Protein AF-A0A2E6LK22-F1 (afdb_monomer_lite)

Sequence (133 aa):
MSILNYFFIFFTLSIPNQEDLWIPYYENDNFMISYRLERCNDIKN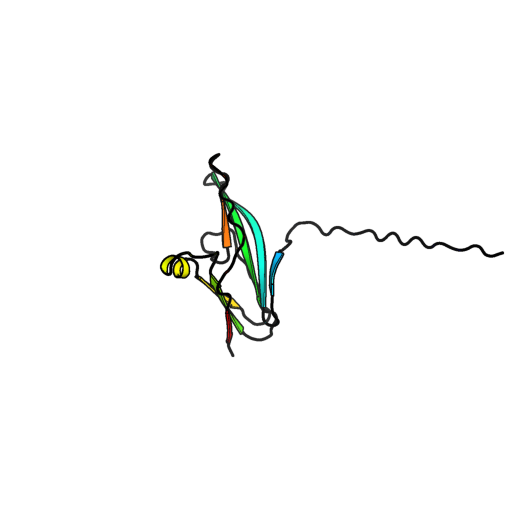GFDFSFYLIKASNKTNKNLVIDFVLGDPINPRQKEEEKVIVILGKSESKEGKCDKKSNLKLFYSDNMSQKKLTTREFKLSSINFVEIK

pLDDT: mean 81.23, std 18.11, range [37.38, 97.94]

Secondary structure (DSSP, 8-state):
-----------------SSS-PEEEEE-SSEEEEEEEEEEEETTTTEEEEEEEEEEEE-SSSEEEEEEEES--SSHHHHHHTEEEEEE-TT-EEE--SSTT--SEEEEEE-S-SS----PPP-EEEEEEEEE-

Foldseek 3Di:
DDDDDDDDDPPPPPPPDPPDDWAWDDDDQFKTKTWDWDWQDDPVVRWTFIKIKIKIWTNAQFKKKKKWFWDDDPDPVNRVVRIDIDIAHGRGMDMADSDPPGSRIGTAATPPDPPDTPGDDGDIGPIDMDTDD

Structure (mmCIF, N/CA/C/O backbone):
data_AF-A0A2E6LK22-F1
#
_entry.id   AF-A0A2E6LK22-F1
#
loop_
_atom_site.group_PDB
_atom_site.id
_atom_site.type_symbol
_atom_site.label_atom_id
_atom_site.label_alt_id
_atom_site.label_comp_id
_atom_site.label_asym_id
_atom_site.label_entity_id
_atom_site.label_seq_id
_atom_site.pdbx_PDB_ins_code
_atom_site.Cartn_x
_atom_site.Cartn_y
_atom_site.Cartn_z
_atom_site.occupancy
_atom_site.B_iso_or_equiv
_atom_site.auth_seq_id
_atom_site.auth_comp_id
_atom_site.auth_asym_id
_atom_site.auth_atom_id
_atom_site.pdbx_PDB_model_num
ATOM 1 N N . MET A 1 1 ? -37.612 52.405 -12.695 1.00 40.03 1 MET A N 1
ATOM 2 C CA . MET A 1 1 ? -36.184 52.291 -12.335 1.00 40.03 1 MET A CA 1
ATOM 3 C C . MET A 1 1 ? -35.955 50.910 -11.750 1.00 40.03 1 MET A C 1
ATOM 5 O O . MET A 1 1 ? -36.422 50.663 -10.650 1.00 40.03 1 MET A O 1
ATOM 9 N N . SER A 1 2 ? -35.269 50.024 -12.466 1.00 37.38 2 SER A N 1
ATOM 10 C CA . SER A 1 2 ? -34.721 48.794 -11.886 1.00 37.38 2 SER A CA 1
ATOM 11 C C . SER A 1 2 ? -33.346 48.588 -12.496 1.00 37.38 2 SER A C 1
ATOM 13 O O . SER A 1 2 ? -33.231 48.291 -13.680 1.00 37.38 2 SER A O 1
ATOM 15 N N . ILE A 1 3 ? -32.308 48.833 -11.700 1.00 49.06 3 ILE A N 1
ATOM 16 C CA . ILE A 1 3 ? -30.927 48.512 -12.051 1.00 49.06 3 ILE A CA 1
ATOM 17 C C . ILE A 1 3 ? -30.701 47.090 -11.542 1.00 49.06 3 ILE A C 1
ATOM 19 O O . ILE A 1 3 ? -30.722 46.848 -10.336 1.00 49.06 3 ILE A O 1
ATOM 23 N N . LEU A 1 4 ? -30.575 46.143 -12.471 1.00 45.84 4 LEU A N 1
ATOM 24 C CA . LEU A 1 4 ? -30.291 44.745 -12.171 1.00 45.84 4 LEU A CA 1
ATOM 25 C C . LEU A 1 4 ? -28.788 44.613 -11.887 1.00 45.84 4 LEU A C 1
ATOM 27 O O . LEU A 1 4 ? -27.956 44.854 -12.759 1.00 45.84 4 LEU A O 1
ATOM 31 N N . ASN A 1 5 ? -28.454 44.290 -10.643 1.00 49.66 5 ASN A N 1
ATOM 32 C CA . ASN A 1 5 ? -27.090 44.183 -10.143 1.00 49.66 5 ASN A CA 1
ATOM 33 C C . ASN A 1 5 ? -26.573 42.758 -10.423 1.00 49.66 5 ASN A C 1
ATOM 35 O O . ASN A 1 5 ? -27.016 41.808 -9.779 1.00 49.66 5 ASN A O 1
ATOM 39 N N . TYR A 1 6 ? -25.692 42.586 -11.413 1.00 54.59 6 TYR A N 1
ATOM 40 C CA . TYR A 1 6 ? -25.043 41.299 -11.692 1.00 54.59 6 TYR A CA 1
ATOM 41 C C . TYR A 1 6 ? -23.786 41.157 -10.829 1.00 54.59 6 TYR A C 1
ATOM 43 O O . TYR A 1 6 ? -22.746 41.749 -11.107 1.00 54.59 6 TYR A O 1
ATOM 51 N N . PHE A 1 7 ? -23.891 40.353 -9.774 1.00 52.94 7 PHE A N 1
ATOM 52 C CA . PHE A 1 7 ? -22.775 39.974 -8.914 1.00 52.94 7 PHE A CA 1
ATOM 53 C C . PHE A 1 7 ? -21.971 38.855 -9.603 1.00 52.94 7 PHE A C 1
ATOM 55 O O . PHE A 1 7 ? -22.350 37.686 -9.569 1.00 52.94 7 PHE A O 1
ATOM 62 N N . PHE A 1 8 ? -20.884 39.219 -10.287 1.00 51.47 8 PHE A N 1
ATOM 63 C CA . PHE A 1 8 ? -19.923 38.267 -10.852 1.00 51.47 8 PHE A CA 1
ATOM 64 C C . PHE A 1 8 ? -19.013 37.752 -9.728 1.00 51.47 8 PHE A C 1
ATOM 66 O O . PHE A 1 8 ? -18.066 38.425 -9.322 1.00 51.47 8 PHE A O 1
ATOM 73 N N . ILE A 1 9 ? -19.300 36.559 -9.204 1.00 54.97 9 ILE A N 1
ATOM 74 C CA . ILE A 1 9 ? -18.396 35.867 -8.277 1.00 54.97 9 ILE A CA 1
ATOM 75 C C . ILE A 1 9 ? -17.311 35.191 -9.113 1.00 54.97 9 ILE A C 1
ATOM 77 O O . ILE A 1 9 ? -17.519 34.119 -9.679 1.00 54.97 9 ILE A O 1
ATOM 81 N N . PHE A 1 10 ? -16.143 35.824 -9.189 1.00 51.53 10 PHE A N 1
ATOM 82 C CA . PHE A 1 10 ? -14.919 35.164 -9.626 1.00 51.53 10 PHE A CA 1
ATOM 83 C C . PHE A 1 10 ? -14.501 34.152 -8.553 1.00 51.53 10 PHE A C 1
ATOM 85 O O . PHE A 1 10 ? -13.913 34.513 -7.537 1.00 51.53 10 PHE A O 1
ATOM 92 N N . PHE A 1 11 ? -14.805 32.873 -8.774 1.00 48.66 11 PHE A N 1
ATOM 93 C CA . PHE A 1 11 ? -14.139 31.784 -8.064 1.00 48.66 11 PHE A CA 1
ATOM 94 C C . PHE A 1 11 ? -12.698 31.703 -8.579 1.00 48.66 11 PHE A C 1
ATOM 96 O O . PHE A 1 11 ? -12.428 31.137 -9.638 1.00 48.66 11 PHE A O 1
ATOM 103 N N . THR A 1 12 ? -11.758 32.298 -7.848 1.00 49.25 12 THR A N 1
ATOM 104 C CA . THR A 1 12 ? -10.334 32.015 -8.030 1.00 49.25 12 THR A CA 1
ATOM 105 C C . THR A 1 12 ? -10.092 30.569 -7.604 1.00 49.25 12 THR A C 1
ATOM 107 O O . THR A 1 12 ? -10.025 30.265 -6.414 1.00 49.25 12 THR A O 1
ATOM 110 N N . LEU A 1 13 ? -10.017 29.666 -8.582 1.00 48.09 13 LEU A N 1
ATOM 111 C CA . LEU A 1 13 ? -9.509 28.308 -8.405 1.00 48.09 13 LEU A CA 1
ATOM 112 C C . LEU A 1 13 ? -8.046 28.406 -7.959 1.00 48.09 13 LEU A C 1
ATOM 114 O O . LEU A 1 13 ? -7.139 28.552 -8.777 1.00 48.09 13 LEU A O 1
ATOM 118 N N . SER A 1 14 ? -7.820 28.354 -6.650 1.00 46.84 14 SER A N 1
ATOM 119 C CA . SER A 1 14 ? -6.501 28.095 -6.088 1.00 46.84 14 SER A CA 1
ATOM 120 C C . SER A 1 14 ? -6.096 26.686 -6.511 1.00 46.84 14 SER A C 1
ATOM 122 O O . SER A 1 14 ? -6.639 25.711 -5.998 1.00 46.84 14 SER A O 1
ATOM 124 N N . ILE A 1 15 ? -5.186 26.571 -7.477 1.00 47.28 15 ILE A N 1
ATOM 125 C CA . ILE A 1 15 ? -4.530 25.305 -7.817 1.00 47.28 15 ILE A CA 1
ATOM 126 C C . ILE A 1 15 ? -3.629 24.966 -6.619 1.00 47.28 15 ILE A C 1
ATOM 128 O O . ILE A 1 15 ? -2.687 25.722 -6.366 1.00 47.28 15 ILE A O 1
ATOM 132 N N . PRO A 1 16 ? -3.900 23.912 -5.827 1.00 47.09 16 PRO A N 1
ATOM 133 C CA . PRO A 1 16 ? -2.980 23.531 -4.767 1.00 47.09 16 PRO A CA 1
ATOM 134 C C . PRO A 1 16 ? -1.658 23.066 -5.394 1.00 47.09 16 PRO A C 1
ATOM 136 O O . PRO A 1 16 ? -1.654 22.365 -6.407 1.00 47.09 16 PRO A O 1
ATOM 139 N N . ASN A 1 17 ? -0.546 23.500 -4.796 1.00 46.19 17 ASN A N 1
ATOM 140 C CA . ASN A 1 17 ? 0.816 23.122 -5.174 1.00 46.19 17 ASN A CA 1
ATOM 141 C C . ASN A 1 17 ? 0.927 21.600 -5.386 1.00 46.19 17 ASN A C 1
ATOM 143 O O . ASN A 1 17 ? 0.480 20.819 -4.552 1.00 46.19 17 ASN A O 1
ATOM 147 N N . GLN A 1 18 ? 1.524 21.194 -6.508 1.00 49.16 18 GLN A N 1
ATOM 148 C CA . GLN A 1 18 ? 1.639 19.812 -7.002 1.00 49.16 18 GLN A CA 1
ATOM 149 C C . GLN A 1 18 ? 2.634 18.920 -6.230 1.00 49.16 18 GLN A C 1
ATOM 151 O O . GLN A 1 18 ? 3.056 17.881 -6.737 1.00 49.16 18 GLN A O 1
ATOM 156 N N . GLU A 1 19 ? 3.018 19.294 -5.015 1.00 52.41 19 GLU A N 1
ATOM 157 C CA . GLU A 1 19 ? 3.916 18.494 -4.185 1.00 52.41 19 GLU A CA 1
ATOM 158 C C . GLU A 1 19 ? 3.051 17.635 -3.246 1.00 52.41 19 GLU A C 1
ATOM 160 O O . GLU A 1 19 ? 2.253 18.167 -2.483 1.00 52.41 19 GLU A O 1
ATOM 165 N N . ASP A 1 20 ? 3.166 16.305 -3.351 1.00 65.50 20 ASP A N 1
ATOM 166 C CA . ASP A 1 20 ? 2.451 15.271 -2.569 1.00 65.50 20 ASP A CA 1
ATOM 167 C C . ASP A 1 20 ? 1.050 14.809 -3.029 1.00 65.50 20 ASP A C 1
ATOM 169 O O . ASP A 1 20 ? 0.257 14.311 -2.221 1.00 65.50 20 ASP A O 1
ATOM 173 N N . LEU A 1 21 ? 0.738 14.846 -4.330 1.00 85.44 21 LEU A N 1
ATOM 174 C CA . LEU A 1 21 ? -0.509 14.233 -4.807 1.00 85.44 21 LEU A CA 1
ATOM 175 C C . LEU A 1 21 ? -0.414 12.691 -4.832 1.00 85.44 21 LEU A C 1
ATOM 177 O O . LEU A 1 21 ? 0.108 12.090 -5.770 1.00 85.44 21 LEU A O 1
ATOM 181 N N . TRP A 1 22 ? -0.935 12.042 -3.791 1.00 92.94 22 TRP A N 1
ATOM 182 C CA . TRP A 1 22 ? -1.153 10.593 -3.761 1.00 92.94 22 TRP A CA 1
ATOM 183 C C . TRP A 1 22 ? -2.408 10.224 -4.563 1.00 92.94 22 TRP A C 1
ATOM 185 O O . TRP A 1 22 ? -3.497 10.720 -4.280 1.00 92.94 22 TRP A O 1
ATOM 195 N N . ILE A 1 23 ? -2.270 9.323 -5.535 1.00 94.75 23 ILE A N 1
ATOM 196 C CA . ILE A 1 23 ? -3.366 8.835 -6.378 1.00 94.75 23 ILE A CA 1
ATOM 197 C C . ILE A 1 23 ? -4.034 7.642 -5.676 1.00 94.75 23 ILE A C 1
ATOM 199 O O . ILE A 1 23 ? -3.345 6.657 -5.391 1.00 94.75 23 ILE A O 1
ATOM 203 N N . PRO A 1 24 ? -5.345 7.683 -5.374 1.00 95.56 24 PRO A N 1
ATOM 204 C CA . PRO A 1 24 ? -6.042 6.540 -4.791 1.00 95.56 24 PRO A CA 1
ATOM 205 C C . PRO A 1 24 ? -6.104 5.383 -5.799 1.00 95.56 24 PRO A C 1
ATOM 207 O O . PRO A 1 24 ? -6.394 5.592 -6.974 1.00 95.56 24 PRO A O 1
ATOM 210 N N . TYR A 1 25 ? -5.828 4.161 -5.339 1.00 96.12 25 TYR A N 1
ATOM 211 C CA . TYR A 1 25 ? -5.869 2.949 -6.167 1.00 96.12 25 TYR A CA 1
ATOM 212 C C . TYR A 1 25 ? -6.950 1.970 -5.720 1.00 96.12 25 TYR A C 1
ATOM 214 O O . TYR A 1 25 ? -7.688 1.427 -6.536 1.00 96.12 25 TYR A O 1
ATOM 222 N N . TYR A 1 26 ? -7.034 1.740 -4.414 1.00 96.69 26 TYR A N 1
ATOM 223 C CA . TYR A 1 26 ? -8.025 0.864 -3.812 1.00 96.69 26 TYR A CA 1
ATOM 224 C C . TYR A 1 26 ? -8.535 1.512 -2.535 1.00 96.69 26 TYR A C 1
ATOM 226 O O . TYR A 1 26 ? -7.743 1.974 -1.715 1.00 96.69 26 TYR A O 1
ATOM 234 N N . GLU A 1 27 ? -9.846 1.522 -2.342 1.00 96.81 27 GLU A N 1
ATOM 235 C CA . GLU A 1 27 ? -10.463 2.061 -1.140 1.00 96.81 27 GLU A CA 1
ATOM 236 C C . GLU A 1 27 ? -11.693 1.238 -0.768 1.00 96.81 27 GLU A C 1
ATOM 238 O O . GLU A 1 27 ? -12.497 0.864 -1.621 1.00 96.81 27 GLU A O 1
ATOM 243 N N . ASN A 1 28 ? -11.835 0.963 0.524 1.00 95.88 28 ASN A N 1
ATOM 244 C CA . ASN A 1 28 ? -13.060 0.443 1.115 1.00 95.88 28 ASN A CA 1
ATOM 245 C C . ASN A 1 28 ? -13.328 1.151 2.457 1.00 95.88 28 ASN A C 1
ATOM 247 O O . ASN A 1 28 ? -12.683 2.152 2.794 1.00 95.88 28 ASN A O 1
ATOM 251 N N . ASP A 1 29 ? -14.285 0.650 3.236 1.00 96.94 29 ASP A N 1
ATOM 252 C CA . ASP A 1 29 ? -14.634 1.236 4.538 1.00 96.94 29 ASP A CA 1
ATOM 253 C C . ASP A 1 29 ? -13.511 1.107 5.583 1.00 96.94 29 ASP A C 1
ATOM 255 O O . ASP A 1 29 ? -13.452 1.884 6.534 1.00 96.94 29 ASP A O 1
ATOM 259 N N . ASN A 1 30 ? -12.593 0.153 5.400 1.00 97.06 30 ASN A N 1
ATOM 260 C CA . ASN A 1 30 ? -11.561 -0.197 6.372 1.00 97.06 30 ASN A CA 1
ATOM 261 C C . ASN A 1 30 ? -10.222 0.490 6.096 1.00 97.06 30 ASN A C 1
ATOM 263 O O . ASN A 1 30 ? -9.548 0.943 7.021 1.00 97.06 30 ASN A O 1
ATOM 267 N N . PHE A 1 31 ? -9.808 0.563 4.835 1.00 97.44 31 PHE A N 1
ATOM 268 C CA . PHE A 1 31 ? -8.513 1.118 4.467 1.00 97.44 31 PHE A CA 1
ATOM 269 C C . PHE A 1 31 ? -8.496 1.680 3.046 1.00 97.44 31 PHE A C 1
ATOM 271 O O . PHE A 1 31 ? -9.390 1.442 2.233 1.00 97.44 31 PHE A O 1
ATOM 278 N N . MET A 1 32 ? -7.429 2.418 2.761 1.00 97.94 32 MET A N 1
ATOM 279 C CA . MET A 1 32 ? -7.109 2.955 1.448 1.00 97.94 32 MET A CA 1
ATOM 280 C C . MET A 1 32 ? -5.669 2.597 1.085 1.00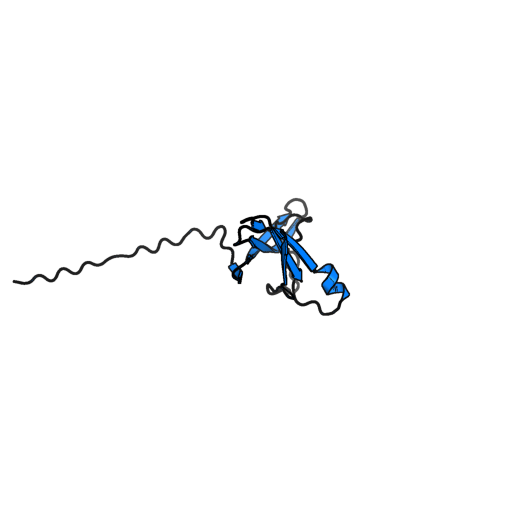 97.94 32 MET A C 1
ATOM 282 O O . MET A 1 32 ? -4.771 2.698 1.921 1.00 97.94 32 MET A O 1
ATOM 286 N N . ILE A 1 33 ? -5.452 2.204 -0.165 1.00 97.88 33 ILE A N 1
ATOM 287 C CA . ILE A 1 33 ? -4.137 2.137 -0.792 1.00 97.88 33 ILE A CA 1
ATOM 288 C C . ILE A 1 33 ? -4.075 3.225 -1.857 1.00 97.88 33 ILE A C 1
ATOM 290 O O . ILE A 1 33 ? -4.917 3.283 -2.756 1.00 97.88 33 ILE A O 1
ATOM 294 N N . SER A 1 34 ? -3.055 4.065 -1.768 1.00 97.44 34 SER A N 1
ATOM 295 C CA . SER A 1 34 ? -2.720 5.073 -2.763 1.00 97.44 34 SER A CA 1
ATOM 296 C C . SER A 1 34 ? -1.278 4.910 -3.226 1.00 97.44 34 SER A C 1
ATOM 298 O O . SER A 1 34 ? -0.478 4.202 -2.609 1.00 97.44 34 SER A O 1
ATOM 300 N N . TYR A 1 35 ? -0.939 5.542 -4.341 1.00 95.62 35 TYR A N 1
ATOM 301 C CA . TYR A 1 35 ? 0.408 5.512 -4.886 1.00 95.62 35 TYR A CA 1
ATOM 302 C C . TYR A 1 35 ? 0.817 6.865 -5.450 1.00 95.62 35 TYR A C 1
ATOM 304 O O . TYR A 1 35 ? -0.019 7.708 -5.770 1.00 95.62 35 TYR A O 1
ATOM 312 N N . ARG A 1 36 ? 2.122 7.068 -5.596 1.00 93.62 36 ARG A N 1
ATOM 313 C CA . ARG A 1 36 ? 2.684 8.183 -6.359 1.00 93.62 36 ARG A CA 1
ATOM 314 C C . ARG A 1 36 ? 3.940 7.738 -7.082 1.00 93.62 36 ARG A C 1
ATOM 316 O O . ARG A 1 36 ? 4.626 6.831 -6.618 1.00 93.62 36 ARG A O 1
ATOM 323 N N . LEU A 1 37 ? 4.245 8.371 -8.207 1.00 90.31 37 LEU A N 1
ATOM 324 C CA . LEU A 1 37 ? 5.502 8.142 -8.910 1.00 90.31 37 LEU A CA 1
ATOM 325 C C . LEU A 1 37 ? 6.596 9.011 -8.281 1.00 90.31 37 LEU A C 1
ATOM 327 O O . LEU A 1 37 ? 6.438 10.222 -8.181 1.00 90.31 37 LEU A O 1
ATOM 331 N N . GLU A 1 38 ? 7.697 8.391 -7.876 1.00 89.69 38 GLU A N 1
ATOM 332 C CA . GLU A 1 38 ? 8.847 9.045 -7.257 1.00 89.69 38 GLU A CA 1
ATOM 333 C C . GLU A 1 38 ? 10.123 8.675 -8.015 1.00 89.69 38 GLU A C 1
ATOM 335 O O . GLU A 1 38 ? 10.367 7.501 -8.317 1.00 89.69 38 GLU A O 1
ATOM 340 N N . ARG A 1 39 ? 10.965 9.673 -8.289 1.00 87.12 39 ARG A N 1
ATOM 341 C CA . ARG A 1 39 ? 12.292 9.467 -8.870 1.00 87.12 39 ARG A CA 1
ATOM 342 C C . ARG A 1 39 ? 13.314 9.342 -7.742 1.00 87.12 39 ARG A C 1
ATOM 344 O O . ARG A 1 39 ? 13.661 10.312 -7.077 1.00 87.12 39 ARG A O 1
ATOM 351 N N . CYS A 1 40 ? 13.805 8.132 -7.533 1.00 85.50 40 CYS A N 1
ATOM 352 C CA . CYS A 1 40 ? 14.793 7.801 -6.524 1.00 85.50 40 CYS A CA 1
ATOM 353 C C . CYS A 1 40 ? 16.203 7.923 -7.114 1.00 85.50 40 CYS A C 1
ATOM 355 O O . CYS A 1 40 ? 16.703 7.000 -7.762 1.00 85.50 40 CYS A O 1
ATOM 357 N N . ASN A 1 41 ? 16.838 9.069 -6.868 1.00 78.19 41 ASN A N 1
ATOM 358 C CA . ASN A 1 41 ? 18.191 9.356 -7.336 1.00 78.19 41 ASN A CA 1
ATOM 359 C C . ASN A 1 41 ? 19.227 8.935 -6.293 1.00 78.19 41 ASN A C 1
ATOM 361 O O . ASN A 1 41 ? 19.221 9.429 -5.165 1.00 78.19 41 ASN A O 1
ATOM 365 N N . ASP A 1 42 ? 20.168 8.084 -6.691 1.00 69.44 42 ASP A N 1
ATOM 366 C CA . ASP A 1 42 ? 21.396 7.852 -5.937 1.00 69.44 42 ASP A CA 1
ATOM 367 C C . ASP A 1 42 ? 22.563 8.505 -6.677 1.00 69.44 42 ASP A C 1
ATOM 369 O O . ASP A 1 42 ? 23.271 7.877 -7.468 1.00 69.44 42 ASP A O 1
ATOM 373 N N . ILE A 1 43 ? 22.749 9.800 -6.404 1.00 62.22 43 ILE A N 1
ATOM 374 C CA . ILE A 1 43 ? 23.779 10.645 -7.027 1.00 62.22 43 ILE A CA 1
ATOM 375 C C . ILE A 1 43 ? 25.180 10.043 -6.833 1.00 62.22 43 ILE A C 1
ATOM 377 O O . ILE A 1 43 ? 26.029 10.180 -7.709 1.00 62.22 43 ILE A O 1
ATOM 381 N N . LYS A 1 44 ? 25.431 9.342 -5.717 1.00 61.62 44 LYS A N 1
ATOM 382 C CA . LYS A 1 44 ? 26.748 8.754 -5.426 1.00 61.62 44 LYS A CA 1
ATOM 383 C C . LYS A 1 44 ? 27.066 7.555 -6.311 1.00 61.62 44 LYS A C 1
ATOM 385 O O . LYS A 1 44 ? 28.232 7.321 -6.603 1.00 61.62 44 LYS A O 1
ATOM 390 N N . ASN A 1 45 ? 26.044 6.810 -6.721 1.00 64.25 45 ASN A N 1
ATOM 391 C CA . ASN A 1 45 ? 26.204 5.578 -7.486 1.00 64.25 45 ASN A CA 1
ATOM 392 C C . ASN A 1 45 ? 25.759 5.717 -8.956 1.00 64.25 45 ASN A C 1
ATOM 394 O O . ASN A 1 45 ? 25.802 4.738 -9.695 1.00 64.25 45 ASN A O 1
ATOM 398 N N . GLY A 1 46 ? 25.338 6.914 -9.384 1.00 63.94 46 GLY A N 1
ATOM 399 C CA . GLY A 1 46 ? 24.921 7.195 -10.762 1.00 63.94 46 GLY A CA 1
ATOM 400 C C . GLY A 1 46 ? 23.607 6.523 -11.174 1.00 63.94 46 GLY A C 1
ATOM 401 O O . GLY A 1 46 ? 23.322 6.438 -12.366 1.00 63.94 46 GLY A O 1
ATOM 402 N N . PHE A 1 47 ? 22.817 6.033 -10.212 1.00 68.25 47 PHE A N 1
ATOM 403 C CA . PHE A 1 47 ? 21.541 5.371 -10.477 1.00 68.25 47 PHE A CA 1
ATOM 404 C C . PHE A 1 47 ? 20.371 6.347 -10.409 1.00 68.25 47 PHE A C 1
ATOM 406 O O . PHE A 1 47 ? 20.263 7.160 -9.489 1.00 68.25 47 PHE A O 1
ATOM 413 N N . ASP A 1 48 ? 19.466 6.187 -11.369 1.00 76.06 48 ASP A N 1
ATOM 414 C CA . ASP A 1 48 ? 18.254 6.973 -11.514 1.00 76.06 48 ASP A CA 1
ATOM 415 C C . ASP A 1 48 ? 17.086 6.034 -11.816 1.00 76.06 48 ASP A C 1
ATOM 417 O O . ASP A 1 48 ? 16.898 5.561 -12.945 1.00 76.06 48 ASP A O 1
ATOM 421 N N . PHE A 1 49 ? 16.360 5.697 -10.755 1.00 83.62 49 PHE A N 1
ATOM 422 C CA . PHE A 1 49 ? 15.247 4.766 -10.808 1.00 83.62 49 PHE A CA 1
ATOM 423 C C . PHE A 1 49 ? 13.959 5.489 -10.469 1.00 83.62 49 PHE A C 1
ATOM 425 O O . PHE A 1 49 ? 13.886 6.228 -9.493 1.00 83.62 49 PHE A O 1
ATOM 432 N N . SER A 1 50 ? 12.914 5.220 -11.234 1.00 86.69 50 SER A N 1
ATOM 433 C CA . SER A 1 50 ? 11.567 5.657 -10.902 1.00 86.69 50 SER A CA 1
ATOM 434 C C . SER A 1 50 ? 10.799 4.497 -10.279 1.00 86.69 50 SER A C 1
ATOM 436 O O . SER A 1 50 ? 10.817 3.373 -10.789 1.00 86.69 50 SER A O 1
ATOM 438 N N . PHE A 1 51 ? 10.124 4.769 -9.169 1.00 89.94 51 PHE A N 1
ATOM 439 C CA . PHE A 1 51 ? 9.285 3.813 -8.456 1.00 89.94 51 PHE A CA 1
ATOM 440 C C . PHE A 1 51 ? 7.902 4.403 -8.237 1.00 89.94 51 PHE A C 1
ATOM 442 O O . PHE A 1 51 ? 7.765 5.583 -7.927 1.00 89.94 51 PHE A O 1
ATOM 449 N N . TYR A 1 52 ? 6.877 3.565 -8.292 1.00 92.56 52 TYR A N 1
ATOM 450 C CA . TYR A 1 52 ? 5.635 3.874 -7.607 1.00 92.56 52 TYR A CA 1
ATOM 451 C C . TYR A 1 52 ? 5.822 3.607 -6.118 1.00 92.56 52 TYR A C 1
ATOM 453 O O . TYR A 1 52 ? 5.985 2.456 -5.715 1.00 92.56 52 TYR A O 1
ATOM 461 N N . LEU A 1 53 ? 5.812 4.653 -5.300 1.00 94.88 53 LEU A N 1
ATOM 462 C CA . LEU A 1 53 ? 5.698 4.512 -3.853 1.00 94.88 53 LEU A CA 1
ATOM 463 C C . LEU A 1 53 ? 4.244 4.243 -3.501 1.00 94.88 53 LEU A C 1
ATOM 465 O O . LEU A 1 53 ? 3.344 4.819 -4.108 1.00 94.88 53 LEU A O 1
ATOM 469 N N . ILE A 1 54 ? 4.027 3.368 -2.527 1.00 96.81 54 ILE A N 1
ATOM 470 C CA . ILE A 1 54 ? 2.706 2.913 -2.100 1.00 96.81 54 ILE A CA 1
ATOM 471 C C . ILE A 1 54 ? 2.458 3.420 -0.687 1.00 96.81 54 ILE A C 1
ATOM 473 O O . ILE A 1 54 ? 3.333 3.323 0.172 1.00 96.81 54 ILE A O 1
ATOM 477 N N . LYS A 1 55 ? 1.257 3.921 -0.427 1.00 97.38 55 LYS A N 1
ATOM 478 C CA . LYS A 1 55 ? 0.786 4.308 0.898 1.00 97.38 55 LYS A CA 1
ATOM 479 C C . LYS A 1 55 ? -0.450 3.500 1.248 1.00 97.38 55 LYS A C 1
ATOM 481 O O . LYS A 1 55 ? -1.398 3.451 0.475 1.00 97.38 55 LYS A O 1
ATOM 486 N N . ALA A 1 56 ? -0.427 2.873 2.416 1.00 97.81 56 ALA A N 1
ATOM 487 C CA . ALA A 1 56 ? -1.565 2.177 2.994 1.00 97.81 56 ALA A CA 1
ATOM 488 C C . ALA A 1 56 ? -2.034 2.944 4.234 1.00 97.81 56 ALA A C 1
ATOM 490 O O . ALA A 1 56 ? -1.235 3.235 5.127 1.00 97.81 56 ALA A O 1
ATOM 491 N N . SER A 1 57 ? -3.321 3.268 4.282 1.00 97.75 57 SER A N 1
ATOM 492 C CA . SER A 1 57 ? -3.943 4.091 5.317 1.00 97.75 57 SER A CA 1
ATOM 493 C C . SER A 1 57 ? -5.123 3.361 5.938 1.00 97.75 57 SER A C 1
ATOM 495 O O . SER A 1 57 ? -6.052 2.968 5.236 1.00 97.75 57 SER A O 1
ATOM 497 N N . ASN A 1 58 ? -5.104 3.200 7.257 1.00 97.62 58 ASN A N 1
ATOM 498 C CA . ASN A 1 58 ? -6.209 2.644 8.023 1.00 97.62 58 ASN A CA 1
ATOM 499 C C . ASN A 1 58 ? -7.268 3.728 8.264 1.00 97.62 58 ASN A C 1
ATOM 501 O O . ASN A 1 58 ? -6.947 4.807 8.758 1.00 97.62 58 ASN A O 1
ATOM 505 N N . LYS A 1 59 ? -8.526 3.439 7.924 1.00 97.00 59 LYS A N 1
ATOM 506 C CA . LYS A 1 59 ? -9.680 4.336 8.113 1.00 97.00 59 LYS A CA 1
ATOM 507 C C . LYS A 1 59 ? -10.464 4.024 9.392 1.00 97.00 59 LYS A C 1
ATOM 509 O O . LYS A 1 59 ? -11.451 4.688 9.695 1.00 97.00 59 LYS A O 1
ATOM 514 N N . THR A 1 60 ? -10.036 3.012 10.143 1.00 95.38 60 THR A N 1
ATOM 515 C CA . THR A 1 60 ? -10.714 2.506 11.338 1.00 95.38 60 THR A CA 1
ATOM 516 C C . THR A 1 60 ? -9.895 2.722 12.608 1.00 95.38 60 THR A C 1
ATOM 518 O O . THR A 1 60 ? -8.677 2.905 12.593 1.00 95.38 60 THR A O 1
ATOM 521 N N . ASN A 1 61 ? -10.578 2.585 13.745 1.00 95.00 61 ASN A N 1
ATOM 522 C CA . ASN A 1 61 ? -9.973 2.573 15.078 1.00 95.00 61 ASN A CA 1
ATOM 523 C C . ASN A 1 61 ? -9.552 1.162 15.543 1.00 95.00 61 ASN A C 1
ATOM 525 O O . ASN A 1 61 ? -9.423 0.924 16.748 1.00 95.00 61 ASN A O 1
ATOM 529 N N . LYS A 1 62 ? -9.364 0.217 14.618 1.00 94.88 62 LYS A N 1
ATOM 530 C CA . LYS A 1 62 ? -8.882 -1.148 14.887 1.00 94.88 62 LYS A CA 1
ATOM 531 C C . LYS A 1 62 ? -7.508 -1.349 14.258 1.00 94.88 62 LYS A C 1
ATOM 533 O O . LYS A 1 62 ? -7.113 -0.565 13.404 1.00 94.88 62 LYS A O 1
ATOM 538 N N . ASN A 1 63 ? -6.787 -2.391 14.660 1.00 96.94 63 ASN A N 1
ATOM 539 C CA . ASN A 1 63 ? -5.550 -2.766 13.980 1.00 96.94 63 ASN A CA 1
ATOM 540 C C . ASN A 1 63 ? -5.892 -3.581 12.730 1.00 96.94 63 ASN A C 1
ATOM 542 O O . ASN A 1 63 ? -6.746 -4.466 12.786 1.00 96.94 63 ASN A O 1
ATOM 546 N N . LEU A 1 64 ? -5.221 -3.299 11.618 1.00 97.06 64 LEU A N 1
ATOM 547 C CA . LEU A 1 64 ? -5.419 -3.992 10.350 1.00 97.06 64 LEU A CA 1
ATOM 548 C C . LEU A 1 64 ? -4.123 -4.657 9.901 1.00 97.06 64 LEU A C 1
ATOM 550 O O . LEU A 1 64 ? -3.045 -4.068 9.986 1.00 97.06 64 LEU A O 1
ATOM 554 N N . VAL A 1 65 ? -4.243 -5.863 9.363 1.00 97.62 65 VAL A N 1
ATOM 555 C CA . VAL A 1 65 ? -3.220 -6.456 8.501 1.00 97.62 65 VAL A CA 1
ATOM 556 C C . VAL A 1 65 ? -3.758 -6.429 7.094 1.00 97.62 65 VAL A C 1
ATOM 558 O O . VAL A 1 65 ? -4.827 -6.971 6.841 1.00 97.62 65 VAL A O 1
ATOM 561 N N . ILE A 1 66 ? -3.024 -5.789 6.199 1.00 97.00 66 ILE A N 1
ATOM 562 C CA . ILE A 1 66 ? -3.339 -5.712 4.780 1.00 97.00 66 ILE A CA 1
ATOM 563 C C . ILE A 1 66 ? -2.260 -6.503 4.054 1.00 97.00 66 ILE A C 1
ATOM 565 O O . ILE A 1 66 ? -1.070 -6.267 4.276 1.00 97.00 66 ILE A O 1
ATOM 569 N N . ASP A 1 67 ? -2.661 -7.429 3.193 1.00 96.56 67 ASP A N 1
ATOM 570 C CA . ASP A 1 67 ? -1.750 -8.111 2.285 1.00 96.56 67 ASP A CA 1
ATOM 571 C C . ASP A 1 67 ? -2.158 -7.887 0.835 1.00 96.56 67 ASP A C 1
ATOM 573 O O . ASP A 1 67 ? -3.331 -7.716 0.511 1.00 96.56 67 ASP A O 1
ATOM 577 N N . PHE A 1 68 ? -1.160 -7.810 -0.032 1.00 96.00 68 PHE A N 1
ATOM 578 C CA . PHE A 1 68 ? -1.346 -7.682 -1.469 1.00 96.00 68 PHE A CA 1
ATOM 579 C C . PHE A 1 68 ? -0.095 -8.166 -2.190 1.00 96.00 68 PHE A C 1
ATOM 581 O O . PHE A 1 68 ? 0.956 -8.380 -1.585 1.00 96.00 68 PHE A O 1
ATOM 588 N N . VAL A 1 69 ? -0.206 -8.340 -3.498 1.00 95.44 69 VAL A N 1
ATOM 589 C CA . VAL A 1 69 ? 0.905 -8.702 -4.372 1.00 95.44 69 VAL A CA 1
ATOM 590 C C . VAL A 1 69 ? 1.172 -7.555 -5.335 1.00 95.44 69 VAL A C 1
ATOM 592 O O . VAL A 1 69 ? 0.239 -6.964 -5.882 1.00 95.44 69 VAL A O 1
ATOM 595 N N . LEU A 1 70 ? 2.445 -7.216 -5.516 1.00 93.31 70 LEU A N 1
ATOM 596 C CA . LEU A 1 70 ? 2.878 -6.198 -6.466 1.00 93.31 70 LEU A CA 1
ATOM 597 C C . LEU A 1 70 ? 2.759 -6.736 -7.900 1.00 93.31 70 LEU A C 1
ATOM 599 O O . LEU A 1 70 ? 3.348 -7.756 -8.222 1.00 93.31 70 LEU A O 1
ATOM 603 N N . GLY A 1 71 ? 2.039 -6.041 -8.779 1.00 89.38 71 GLY A N 1
ATOM 604 C CA . GLY A 1 71 ? 1.862 -6.437 -10.178 1.00 89.38 71 GLY A CA 1
ATOM 605 C C . GLY A 1 71 ? 0.940 -7.646 -10.398 1.00 89.38 71 GLY A C 1
ATOM 606 O O . GLY A 1 71 ? 0.080 -7.970 -9.572 1.00 89.38 71 GLY A O 1
ATOM 607 N N . ASP A 1 72 ? 1.128 -8.290 -11.554 1.00 84.38 72 ASP A N 1
ATOM 608 C CA . ASP A 1 72 ? 0.470 -9.537 -11.959 1.00 84.38 72 ASP A CA 1
ATOM 609 C C . ASP A 1 72 ? 1.510 -10.658 -12.083 1.00 84.38 72 ASP A C 1
ATOM 611 O O . ASP A 1 72 ? 2.105 -10.840 -13.154 1.00 84.38 72 ASP A O 1
ATOM 615 N N . PRO A 1 73 ? 1.770 -11.415 -11.011 1.00 80.44 73 PRO A N 1
ATOM 616 C CA . PRO A 1 73 ? 2.719 -12.514 -11.074 1.00 80.44 73 PRO A CA 1
ATOM 617 C C . PRO A 1 73 ? 2.213 -13.607 -12.020 1.00 80.44 73 PRO A C 1
ATOM 619 O O . PRO A 1 73 ? 1.066 -14.050 -11.935 1.00 80.44 73 PRO A O 1
ATOM 622 N N . ILE A 1 74 ? 3.092 -14.100 -12.893 1.00 84.06 74 ILE A N 1
ATOM 623 C CA . ILE A 1 74 ? 2.762 -15.165 -13.859 1.00 84.06 74 ILE A CA 1
ATOM 624 C C . ILE A 1 74 ? 2.973 -16.575 -13.292 1.00 84.06 74 ILE A C 1
ATOM 626 O O . ILE A 1 74 ? 2.572 -17.559 -13.911 1.00 84.06 74 ILE A O 1
ATOM 630 N N . ASN A 1 75 ? 3.618 -16.701 -12.128 1.00 86.31 75 ASN A N 1
ATOM 631 C CA . ASN A 1 75 ? 3.860 -17.981 -11.467 1.00 86.31 75 ASN A CA 1
ATOM 632 C C . ASN A 1 75 ? 3.839 -17.856 -9.924 1.00 86.31 75 ASN A C 1
ATOM 634 O O . ASN A 1 75 ? 3.975 -16.750 -9.394 1.00 86.31 75 ASN A O 1
ATOM 638 N N . PRO A 1 76 ? 3.686 -18.976 -9.184 1.00 83.56 76 PRO A N 1
ATOM 639 C CA . PRO A 1 76 ? 3.582 -18.953 -7.721 1.00 83.56 76 PRO A CA 1
ATOM 640 C C . PRO A 1 76 ? 4.820 -18.403 -7.006 1.00 83.56 76 PRO A C 1
ATOM 642 O O . PRO A 1 76 ? 4.684 -17.709 -6.006 1.00 83.56 76 PRO A O 1
ATOM 645 N N . ARG A 1 77 ? 6.022 -18.665 -7.533 1.00 85.25 77 ARG A N 1
ATOM 646 C CA . ARG A 1 77 ? 7.272 -18.182 -6.936 1.00 85.25 77 ARG A CA 1
ATOM 647 C C . ARG A 1 77 ? 7.362 -16.657 -6.987 1.00 85.25 77 ARG A C 1
ATOM 649 O O . ARG A 1 77 ? 7.652 -16.026 -5.980 1.00 85.25 77 ARG A O 1
ATOM 656 N N . GLN A 1 78 ? 7.051 -16.066 -8.140 1.00 82.81 78 GLN A N 1
ATOM 657 C CA . GLN A 1 78 ? 7.002 -14.615 -8.299 1.00 82.81 78 GLN A CA 1
ATOM 658 C C . GLN A 1 78 ? 5.952 -14.001 -7.367 1.00 82.81 78 GLN A C 1
ATOM 660 O O . GLN A 1 78 ? 6.210 -12.988 -6.728 1.00 82.81 78 GLN A O 1
ATOM 665 N N . LYS A 1 79 ? 4.793 -14.656 -7.225 1.00 84.00 79 LYS A N 1
ATOM 666 C CA . LYS A 1 79 ? 3.742 -14.221 -6.300 1.00 84.00 79 LYS A CA 1
ATOM 667 C C . LYS A 1 79 ? 4.232 -14.143 -4.850 1.00 84.00 79 LYS A C 1
ATOM 669 O O . LYS A 1 79 ? 3.819 -13.236 -4.136 1.00 84.00 79 LYS A O 1
ATOM 674 N N . GLU A 1 80 ? 5.069 -15.080 -4.407 1.00 83.00 80 GLU A N 1
ATOM 675 C CA . GLU A 1 80 ? 5.661 -15.054 -3.063 1.00 83.00 80 GLU A CA 1
ATOM 676 C C . GLU A 1 80 ? 6.696 -13.935 -2.906 1.00 83.00 80 GLU A C 1
ATOM 678 O O . GLU A 1 80 ? 6.669 -13.227 -1.902 1.00 83.00 80 GLU A O 1
ATOM 683 N N . GLU A 1 81 ? 7.564 -13.740 -3.901 1.00 84.44 81 GLU A N 1
ATOM 684 C CA . GLU A 1 81 ? 8.590 -12.684 -3.903 1.00 84.44 81 GLU A CA 1
ATOM 685 C C . GLU A 1 81 ? 7.976 -11.269 -3.942 1.00 84.44 81 GLU A C 1
ATOM 687 O O . GLU A 1 81 ? 8.515 -10.336 -3.349 1.00 84.44 81 GLU A O 1
ATOM 692 N N . GLU A 1 82 ? 6.828 -11.114 -4.604 1.00 89.81 82 GLU A N 1
ATOM 693 C CA . GLU A 1 82 ? 6.103 -9.847 -4.759 1.00 89.81 82 GLU A CA 1
ATOM 694 C C . GLU A 1 82 ? 5.017 -9.631 -3.686 1.00 89.81 82 GLU A C 1
ATOM 696 O O . GLU A 1 82 ? 4.307 -8.620 -3.723 1.00 89.81 82 GLU A O 1
ATOM 701 N N . LYS A 1 83 ? 4.862 -10.553 -2.722 1.00 93.56 83 LYS A N 1
ATOM 702 C CA . LYS A 1 83 ? 3.880 -10.419 -1.639 1.00 93.56 83 LYS A CA 1
ATOM 703 C C . LYS A 1 83 ? 4.337 -9.384 -0.612 1.00 93.56 83 LYS A C 1
ATOM 705 O O . LYS A 1 83 ? 5.420 -9.473 -0.037 1.00 93.56 83 LYS A O 1
ATOM 710 N N . VAL A 1 84 ? 3.451 -8.446 -0.302 1.00 95.44 84 VAL A N 1
ATOM 711 C CA . VAL A 1 84 ? 3.650 -7.403 0.703 1.00 95.44 84 VAL A CA 1
ATOM 712 C C . VAL A 1 84 ? 2.615 -7.566 1.806 1.00 95.44 84 VAL A C 1
ATOM 714 O O . VAL A 1 84 ? 1.438 -7.799 1.542 1.00 95.44 84 VAL A O 1
ATOM 717 N N . ILE A 1 85 ? 3.065 -7.439 3.054 1.00 96.12 85 ILE A N 1
ATOM 718 C CA . ILE A 1 85 ? 2.213 -7.445 4.245 1.00 96.12 85 ILE A CA 1
ATOM 719 C C . ILE A 1 85 ? 2.466 -6.148 5.006 1.00 96.12 85 ILE A C 1
ATOM 721 O O . ILE A 1 85 ? 3.608 -5.813 5.327 1.00 96.12 85 ILE A O 1
ATOM 725 N N . VAL A 1 86 ? 1.392 -5.428 5.311 1.00 96.31 86 VAL A N 1
ATOM 726 C CA . VAL A 1 86 ? 1.413 -4.163 6.038 1.00 96.31 86 VAL A CA 1
ATOM 727 C C . VAL A 1 86 ? 0.551 -4.301 7.278 1.00 96.31 86 VAL A C 1
ATOM 729 O O . VAL A 1 86 ? -0.635 -4.600 7.193 1.00 96.31 86 VAL A O 1
ATOM 732 N N . ILE A 1 87 ? 1.145 -4.051 8.438 1.00 96.69 87 ILE A N 1
ATOM 733 C CA . ILE A 1 87 ? 0.416 -3.965 9.703 1.00 96.69 87 ILE A CA 1
ATOM 734 C C . ILE A 1 87 ? 0.187 -2.486 9.989 1.00 96.69 87 ILE A C 1
ATOM 736 O O . ILE A 1 87 ? 1.164 -1.738 10.058 1.00 96.69 87 ILE A O 1
ATOM 740 N N . LEU A 1 88 ? -1.065 -2.075 10.150 1.00 97.00 88 LEU A N 1
ATOM 741 C CA . LEU A 1 88 ? -1.459 -0.711 10.485 1.00 97.00 88 LEU A CA 1
ATOM 742 C C . LEU A 1 88 ? -2.171 -0.688 11.837 1.00 97.00 88 LEU A C 1
ATOM 744 O O . LEU A 1 88 ? -3.136 -1.418 12.063 1.00 97.00 88 LEU A O 1
ATOM 748 N N . GLY A 1 89 ? -1.715 0.182 12.727 1.00 96.69 89 GLY A N 1
ATOM 749 C CA . GLY A 1 89 ? -2.433 0.574 13.928 1.00 96.69 89 GLY A CA 1
ATOM 750 C C . GLY A 1 89 ? -3.647 1.448 13.615 1.00 96.69 89 GLY A C 1
ATOM 751 O O . GLY A 1 89 ? -3.914 1.808 12.466 1.00 96.69 89 GLY A O 1
ATOM 752 N N . LYS A 1 90 ? -4.386 1.803 14.666 1.00 96.19 90 LYS A N 1
ATOM 753 C CA . LYS A 1 90 ? -5.591 2.646 14.607 1.00 96.19 90 LYS A CA 1
ATOM 754 C C . LYS A 1 90 ? -5.307 3.968 13.895 1.00 96.19 90 LYS A C 1
ATOM 756 O O . LYS A 1 90 ? -4.428 4.708 14.334 1.00 96.19 90 LYS A O 1
ATOM 761 N N . SER A 1 91 ? -6.042 4.250 12.821 1.00 95.25 91 SER A N 1
ATOM 762 C CA . SER A 1 91 ? -5.869 5.457 11.996 1.00 95.25 91 SER A CA 1
ATOM 763 C C . SER A 1 91 ? -4.426 5.695 11.506 1.00 95.25 91 SER A C 1
ATOM 765 O O . SER A 1 91 ? -4.058 6.818 11.162 1.00 95.25 91 SER A O 1
ATOM 767 N N . GLU A 1 92 ? -3.581 4.655 11.494 1.00 97.38 92 GLU A N 1
ATOM 768 C CA . GLU A 1 92 ? -2.187 4.748 11.058 1.00 97.38 92 GLU A CA 1
ATOM 769 C C . GLU A 1 92 ? -2.107 4.759 9.529 1.00 97.38 92 GLU A C 1
ATOM 771 O O . GLU A 1 92 ? -2.903 4.129 8.829 1.00 97.38 92 GLU A O 1
ATOM 776 N N . SER A 1 93 ? -1.098 5.447 8.999 1.00 96.69 93 SER A N 1
ATOM 777 C CA . SER A 1 93 ? -0.692 5.322 7.602 1.00 96.69 93 SER A CA 1
ATOM 778 C C . SER A 1 93 ? 0.784 4.958 7.506 1.00 96.69 93 SER A C 1
ATOM 780 O O . SER A 1 93 ? 1.609 5.535 8.211 1.00 96.69 93 SER A O 1
ATOM 782 N N . LYS A 1 94 ? 1.120 4.035 6.602 1.00 96.75 94 LYS A N 1
ATOM 783 C CA . LYS A 1 94 ? 2.503 3.689 6.250 1.00 96.75 94 LYS A CA 1
ATOM 784 C C . LYS A 1 94 ? 2.724 3.906 4.768 1.00 96.75 94 LYS A C 1
ATOM 786 O O . LYS A 1 94 ? 1.890 3.520 3.954 1.00 96.75 94 LYS A O 1
ATOM 791 N N . GLU A 1 95 ? 3.860 4.496 4.431 1.00 95.75 95 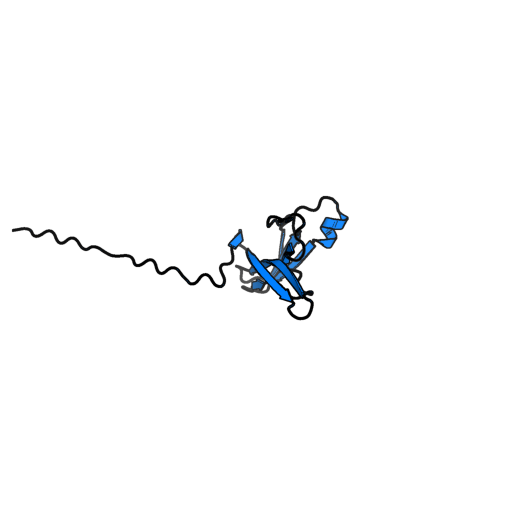GLU A N 1
ATOM 792 C CA . GLU A 1 95 ? 4.228 4.822 3.058 1.00 95.75 95 GLU A CA 1
ATOM 793 C C . GLU A 1 95 ? 5.603 4.275 2.685 1.00 95.75 95 GLU A C 1
ATOM 795 O O . GLU A 1 95 ? 6.493 4.092 3.523 1.00 95.75 95 GLU A O 1
ATOM 800 N N . GLY A 1 96 ? 5.745 3.991 1.396 1.00 93.69 96 GLY A N 1
ATOM 801 C CA . GLY A 1 96 ? 6.993 3.603 0.776 1.00 93.69 96 GLY A CA 1
ATOM 802 C C . GLY A 1 96 ? 8.011 4.724 0.741 1.00 93.69 96 GLY A C 1
ATOM 803 O O . GLY A 1 96 ? 7.685 5.905 0.811 1.00 93.69 96 GLY A O 1
ATOM 804 N N . LYS A 1 97 ? 9.273 4.327 0.605 1.00 91.56 97 LYS A N 1
ATOM 805 C CA . LYS A 1 97 ? 10.413 5.234 0.489 1.00 91.56 97 LYS A CA 1
ATOM 806 C C . LYS A 1 97 ? 11.353 4.739 -0.598 1.00 91.56 97 LYS A C 1
ATOM 808 O O . LYS A 1 97 ? 11.381 3.555 -0.927 1.00 91.56 97 LYS A O 1
ATOM 813 N N . CYS A 1 98 ? 12.193 5.636 -1.098 1.00 87.25 98 CYS A N 1
ATOM 814 C CA . CYS A 1 98 ? 13.244 5.304 -2.059 1.00 87.25 98 CYS A CA 1
ATOM 815 C C . CYS A 1 98 ? 14.328 4.356 -1.518 1.00 87.25 98 CYS A C 1
ATOM 817 O O . CYS A 1 98 ? 15.137 3.835 -2.287 1.00 87.25 98 CYS A O 1
ATOM 819 N N . ASP A 1 99 ? 14.366 4.106 -0.208 1.00 83.19 99 ASP A N 1
ATOM 820 C CA . ASP A 1 99 ? 15.369 3.239 0.398 1.00 83.19 99 ASP A CA 1
ATOM 821 C C . ASP A 1 99 ? 15.224 1.768 -0.040 1.00 83.19 99 ASP A C 1
ATOM 823 O O . ASP A 1 99 ? 14.150 1.297 -0.416 1.00 83.19 99 ASP A O 1
ATOM 827 N N . LYS A 1 100 ? 16.328 1.011 -0.004 1.00 74.25 100 LYS A N 1
ATOM 828 C CA . LYS A 1 100 ? 16.354 -0.407 -0.412 1.00 74.25 100 LYS A CA 1
ATOM 829 C C . LYS A 1 100 ? 15.536 -1.336 0.495 1.00 74.25 100 LYS A C 1
ATOM 831 O O . LYS A 1 100 ? 15.274 -2.457 0.084 1.00 74.25 100 LYS A O 1
ATOM 836 N N . LYS A 1 101 ? 15.176 -0.906 1.708 1.00 79.25 101 LYS A N 1
ATOM 837 C CA . LYS A 1 101 ? 14.478 -1.730 2.709 1.00 79.25 101 LYS A CA 1
ATOM 838 C C . LYS A 1 101 ? 12.957 -1.584 2.627 1.00 79.25 101 LYS A C 1
ATOM 840 O O . LYS A 1 101 ? 12.238 -2.359 3.250 1.00 79.25 101 LYS A O 1
ATOM 845 N N . SER A 1 102 ? 12.470 -0.582 1.902 1.00 84.69 102 SER A N 1
ATOM 846 C CA . SER A 1 102 ? 11.053 -0.326 1.734 1.00 84.69 102 SER A CA 1
ATOM 847 C C . SER A 1 102 ? 10.438 -1.336 0.769 1.00 84.69 102 SER A C 1
ATOM 849 O O . SER A 1 102 ? 10.779 -1.365 -0.412 1.00 84.69 102 SER A O 1
ATOM 851 N N . ASN A 1 103 ? 9.497 -2.130 1.281 1.00 88.94 103 ASN A N 1
ATOM 852 C CA . ASN A 1 103 ? 8.710 -3.090 0.497 1.00 88.94 103 ASN A CA 1
ATOM 853 C C . ASN A 1 103 ? 7.426 -2.458 -0.078 1.00 88.94 103 ASN A C 1
ATOM 855 O O . ASN A 1 103 ? 6.696 -3.094 -0.827 1.00 88.94 103 ASN A O 1
ATOM 859 N N . LEU A 1 104 ? 7.146 -1.196 0.263 1.00 94.19 104 LEU A N 1
ATOM 860 C CA . LEU A 1 104 ? 5.993 -0.424 -0.209 1.00 94.19 104 LEU A CA 1
ATOM 861 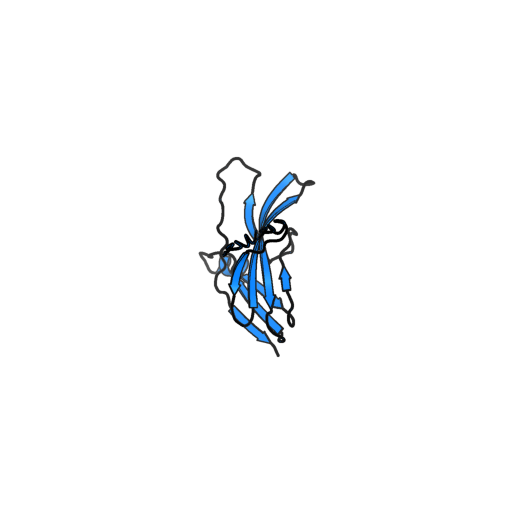C C . LEU A 1 104 ? 6.332 0.365 -1.480 1.00 94.19 104 LEU A C 1
ATOM 863 O O . LEU A 1 104 ? 6.061 1.560 -1.585 1.00 94.19 104 LEU A O 1
ATOM 867 N N . LYS A 1 105 ? 6.969 -0.294 -2.446 1.00 92.44 105 LYS A N 1
ATOM 868 C CA . LYS A 1 105 ? 7.334 0.323 -3.720 1.00 92.44 105 LYS A CA 1
ATOM 869 C C . LYS A 1 105 ? 7.294 -0.684 -4.859 1.00 92.44 105 LYS A C 1
ATOM 871 O O . LYS A 1 105 ? 7.677 -1.836 -4.684 1.00 92.44 105 LYS A O 1
ATOM 876 N N . LEU A 1 106 ? 6.890 -0.224 -6.035 1.00 90.12 106 LEU A N 1
ATOM 877 C CA . LEU A 1 106 ? 6.889 -0.990 -7.277 1.00 90.12 106 LEU A CA 1
ATOM 878 C C . LEU A 1 106 ? 7.805 -0.300 -8.289 1.00 90.12 106 LEU A C 1
ATOM 880 O O . LEU A 1 106 ? 7.720 0.908 -8.490 1.00 90.12 106 LEU A O 1
ATOM 884 N N . PHE A 1 107 ? 8.699 -1.060 -8.916 1.00 87.69 107 PHE A N 1
ATOM 885 C CA . PHE A 1 107 ? 9.593 -0.528 -9.943 1.00 87.69 107 PHE A CA 1
ATOM 886 C C . PHE A 1 107 ? 8.804 -0.060 -11.172 1.00 87.69 107 PHE A C 1
ATOM 888 O O . PHE A 1 107 ? 8.002 -0.824 -11.711 1.00 87.69 107 PHE A O 1
ATOM 895 N N . TYR A 1 108 ? 9.065 1.172 -11.615 1.00 84.81 108 TYR A N 1
ATOM 896 C CA . TYR A 1 108 ? 8.460 1.753 -12.813 1.00 84.81 108 TYR A CA 1
ATOM 897 C C . TYR A 1 108 ? 9.418 1.709 -14.007 1.00 84.81 108 TYR A C 1
ATOM 899 O O . TYR A 1 108 ? 9.092 1.097 -15.024 1.00 84.81 108 TYR A O 1
ATOM 907 N N . SER A 1 109 ? 10.595 2.334 -13.884 1.00 79.75 109 SER A N 1
ATOM 908 C CA . SER A 1 109 ? 11.599 2.400 -14.955 1.00 79.75 109 SER A CA 1
ATOM 909 C C . SER A 1 109 ? 12.997 2.761 -14.441 1.00 79.75 109 SER A C 1
ATOM 911 O O . SER A 1 109 ? 13.146 3.367 -13.378 1.00 79.75 109 SER A O 1
ATOM 913 N N . ASP A 1 110 ? 14.025 2.444 -15.234 1.00 71.25 110 ASP A N 1
ATOM 914 C CA . ASP A 1 110 ? 15.357 3.046 -15.129 1.00 71.25 110 ASP A CA 1
ATOM 915 C C . ASP A 1 110 ? 15.563 4.049 -16.272 1.00 71.25 110 ASP A C 1
ATOM 917 O O . ASP A 1 110 ? 15.034 3.870 -17.369 1.00 71.25 110 ASP A O 1
ATOM 921 N N . ASN A 1 111 ? 16.286 5.138 -16.005 1.00 61.59 111 ASN A N 1
ATOM 922 C CA . ASN A 1 111 ? 16.665 6.116 -17.034 1.00 61.59 111 ASN A CA 1
ATOM 923 C C . ASN A 1 111 ? 18.085 5.873 -17.573 1.00 61.59 111 ASN A C 1
ATOM 925 O O . ASN A 1 111 ? 18.613 6.698 -18.318 1.00 61.59 111 ASN A O 1
ATOM 929 N N . MET A 1 112 ? 18.740 4.779 -17.169 1.00 55.94 112 MET A N 1
ATOM 930 C CA . MET A 1 112 ? 20.188 4.639 -17.323 1.00 55.94 112 MET A CA 1
ATOM 931 C C . MET A 1 112 ? 20.618 4.033 -18.664 1.00 55.94 112 MET A C 1
ATOM 933 O O . MET A 1 112 ? 21.799 4.076 -19.005 1.00 55.94 112 MET A O 1
ATOM 937 N N . SER A 1 113 ? 19.686 3.516 -19.470 1.00 49.28 113 SER A N 1
ATOM 938 C CA . SER A 1 113 ? 20.001 3.067 -20.824 1.00 49.28 113 SER A CA 1
ATOM 939 C C . SER A 1 113 ? 18.970 3.549 -21.841 1.00 49.28 113 SER A C 1
ATOM 941 O O . SER 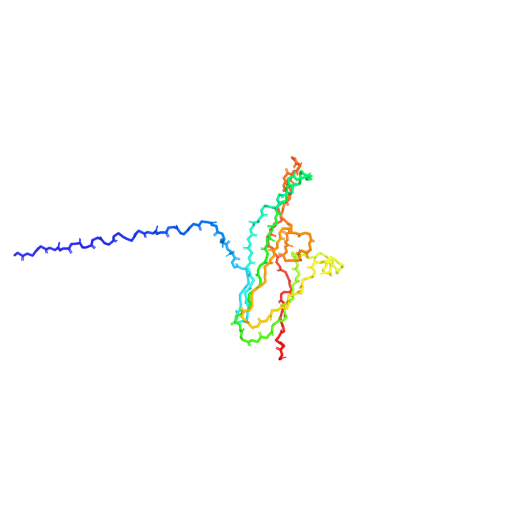A 1 113 ? 17.767 3.425 -21.650 1.00 49.28 113 SER A O 1
ATOM 943 N N . GLN A 1 114 ? 19.441 4.036 -22.990 1.00 49.97 114 GLN A N 1
ATOM 944 C CA . GLN A 1 114 ? 18.625 4.352 -24.173 1.00 49.97 114 GLN A CA 1
ATOM 945 C C . GLN A 1 114 ? 17.915 3.111 -24.777 1.00 49.97 114 GLN A C 1
ATOM 947 O O . GLN A 1 114 ? 17.411 3.154 -25.899 1.00 49.97 114 GLN A O 1
ATOM 952 N N . LYS A 1 115 ? 17.880 1.976 -24.065 1.00 48.72 115 LYS A N 1
ATOM 953 C CA . LYS A 1 115 ? 17.167 0.763 -24.458 1.00 48.72 115 LYS A CA 1
ATOM 954 C C . LYS A 1 115 ? 15.766 0.795 -23.859 1.00 48.72 115 LYS A C 1
ATOM 956 O O . LYS A 1 115 ? 15.596 0.593 -22.669 1.00 48.72 115 LYS A O 1
ATOM 961 N N . LYS A 1 116 ? 14.787 1.021 -24.740 1.00 47.84 116 LYS A N 1
ATOM 962 C CA . LYS A 1 116 ? 13.350 0.723 -24.603 1.00 47.84 116 LYS A CA 1
ATOM 963 C C . LYS A 1 116 ? 12.828 0.818 -23.157 1.00 47.84 116 LYS A C 1
ATOM 965 O O . LYS A 1 116 ? 12.829 -0.179 -22.437 1.00 47.84 116 LYS A O 1
ATOM 970 N N . LEU A 1 117 ? 12.333 2.006 -22.782 1.00 54.03 117 LEU A N 1
ATOM 971 C CA . LEU A 1 117 ? 11.553 2.223 -21.559 1.00 54.03 117 LEU A CA 1
ATOM 972 C C . LEU A 1 117 ? 10.537 1.086 -21.403 1.00 54.03 117 LEU A C 1
ATOM 974 O O . LEU A 1 117 ? 9.558 1.004 -22.142 1.00 54.03 117 LEU A O 1
ATOM 978 N N . THR A 1 118 ? 10.792 0.183 -20.463 1.00 54.59 118 THR A N 1
ATOM 979 C CA . THR A 1 118 ? 9.825 -0.848 -20.099 1.00 54.59 118 THR A CA 1
ATOM 980 C C . THR A 1 118 ? 8.992 -0.252 -18.976 1.00 54.59 118 THR A C 1
ATOM 982 O O . THR A 1 118 ? 9.261 -0.501 -17.807 1.00 54.59 118 THR A O 1
ATOM 985 N N . THR A 1 119 ? 8.054 0.631 -19.318 1.00 63.56 119 THR A N 1
ATOM 986 C CA . THR A 1 119 ? 7.163 1.256 -18.334 1.00 63.56 119 THR A CA 1
ATOM 987 C C . THR A 1 119 ? 6.197 0.203 -17.813 1.00 63.56 119 THR A C 1
ATOM 989 O O . THR A 1 119 ? 5.353 -0.287 -18.565 1.00 63.56 119 THR A O 1
ATOM 992 N N . ARG A 1 120 ? 6.333 -0.178 -16.542 1.00 73.19 120 ARG A N 1
ATOM 993 C CA . ARG A 1 120 ? 5.334 -1.019 -15.873 1.00 73.19 120 ARG A CA 1
ATOM 994 C C . ARG A 1 120 ? 4.179 -0.142 -15.413 1.00 73.19 120 ARG A C 1
ATOM 996 O O . ARG A 1 120 ? 4.418 0.864 -14.764 1.00 73.19 120 ARG A O 1
ATOM 1003 N N . GLU A 1 121 ? 2.942 -0.509 -15.721 1.00 85.50 121 GLU A N 1
ATOM 1004 C CA . GLU A 1 121 ? 1.778 0.154 -15.125 1.00 85.50 121 GLU A CA 1
ATOM 1005 C C . GLU A 1 121 ? 1.686 -0.166 -13.627 1.00 85.50 121 GLU A C 1
ATOM 1007 O O . GLU A 1 121 ? 2.104 -1.240 -13.179 1.00 85.50 121 GLU A O 1
ATOM 1012 N N . PHE A 1 122 ? 1.136 0.761 -12.838 1.00 90.62 122 PHE A N 1
ATOM 1013 C CA . PHE A 1 122 ? 0.871 0.487 -11.430 1.00 90.62 122 PHE A CA 1
ATOM 1014 C C . PHE A 1 122 ? -0.270 -0.520 -11.301 1.00 90.62 122 PHE A C 1
ATOM 1016 O O . PHE A 1 122 ? -1.403 -0.251 -11.705 1.00 90.62 122 PHE A O 1
ATOM 1023 N N . LYS A 1 123 ? 0.019 -1.672 -10.698 1.00 93.62 123 LYS A N 1
ATOM 1024 C CA . LYS A 1 123 ? -0.984 -2.696 -10.437 1.00 93.62 123 LYS A CA 1
ATOM 1025 C C . LYS A 1 123 ? -0.677 -3.433 -9.149 1.00 93.62 123 LYS A C 1
ATOM 1027 O O . LYS A 1 123 ? 0.480 -3.748 -8.884 1.00 93.62 123 LYS A O 1
ATOM 1032 N N . LEU A 1 124 ? -1.719 -3.718 -8.378 1.00 94.50 124 LEU A N 1
ATOM 1033 C CA . LEU A 1 124 ? -1.681 -4.628 -7.243 1.00 94.50 124 LEU A CA 1
ATOM 1034 C C . LEU A 1 124 ? -2.723 -5.722 -7.469 1.00 94.50 124 LEU A C 1
ATOM 1036 O O . LEU A 1 124 ? -3.803 -5.465 -8.001 1.00 94.50 124 LEU A O 1
ATOM 1040 N N . SER A 1 125 ? -2.416 -6.937 -7.039 1.00 93.00 125 SER A N 1
ATOM 1041 C CA . SER A 1 125 ? -3.326 -8.076 -7.114 1.00 93.00 125 SER A CA 1
ATOM 1042 C C . SER A 1 125 ? -3.479 -8.737 -5.746 1.00 93.00 125 SER A C 1
ATOM 1044 O O . SER A 1 125 ? -2.683 -8.518 -4.836 1.00 93.00 125 SER A O 1
ATOM 1046 N N . SER A 1 126 ? -4.523 -9.557 -5.585 1.00 93.31 126 SER A N 1
ATOM 1047 C CA . SER A 1 126 ? -4.789 -10.299 -4.340 1.00 93.31 126 SER A CA 1
ATOM 1048 C C . SER A 1 126 ? -4.824 -9.408 -3.084 1.00 93.31 126 SER A C 1
ATOM 1050 O O . SER A 1 126 ? -4.216 -9.763 -2.082 1.00 93.31 126 SER A O 1
ATOM 1052 N N . ILE A 1 127 ? -5.489 -8.248 -3.145 1.00 95.44 127 ILE A N 1
ATOM 1053 C CA . ILE A 1 127 ? -5.618 -7.342 -1.994 1.00 95.44 127 ILE A CA 1
ATOM 1054 C C . ILE A 1 127 ? -6.589 -7.955 -0.979 1.00 95.44 127 ILE A C 1
ATOM 1056 O O . ILE A 1 127 ? -7.783 -8.065 -1.259 1.00 95.44 127 ILE A O 1
ATOM 1060 N N . ASN A 1 128 ? -6.087 -8.309 0.201 1.00 96.06 128 ASN A N 1
ATOM 1061 C CA . ASN A 1 128 ? -6.872 -8.818 1.321 1.00 96.06 128 ASN A CA 1
ATOM 1062 C C . ASN A 1 128 ? -6.576 -8.022 2.592 1.00 96.06 128 ASN A C 1
ATOM 1064 O O . ASN A 1 128 ? -5.558 -7.335 2.705 1.00 96.06 128 ASN A O 1
ATOM 1068 N N . PHE A 1 129 ? -7.462 -8.137 3.578 1.00 96.88 129 PHE A N 1
ATOM 1069 C CA . PHE A 1 129 ? -7.211 -7.596 4.904 1.00 96.88 129 PHE A CA 1
ATOM 1070 C C . PHE A 1 129 ? -7.862 -8.439 5.997 1.00 96.88 129 PHE A C 1
ATOM 1072 O O . PHE A 1 129 ? -8.845 -9.142 5.763 1.00 96.88 129 PHE A O 1
ATOM 1079 N N . VAL A 1 130 ? -7.315 -8.327 7.203 1.00 96.56 130 VAL A N 1
ATOM 1080 C CA . VAL A 1 130 ? -7.858 -8.915 8.427 1.00 96.56 130 VAL A CA 1
ATOM 1081 C C . VAL A 1 130 ? -7.817 -7.867 9.533 1.00 96.56 130 VAL A C 1
ATOM 1083 O O . VAL A 1 130 ? -6.809 -7.184 9.722 1.00 96.56 130 VAL A O 1
ATOM 1086 N N . GLU A 1 131 ? -8.910 -7.748 10.280 1.00 94.56 131 GLU A N 1
ATOM 1087 C CA . GLU A 1 131 ? -8.945 -6.962 11.512 1.00 94.56 131 GLU A CA 1
ATOM 1088 C 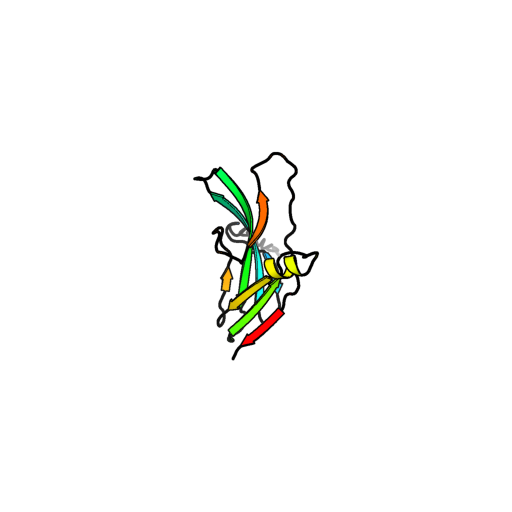C . GLU A 1 131 ? -8.351 -7.769 12.672 1.00 94.56 131 GLU A C 1
ATOM 1090 O O . GLU A 1 131 ? -8.753 -8.910 12.914 1.00 94.56 131 GLU A O 1
ATOM 1095 N N . ILE A 1 132 ? -7.437 -7.168 13.433 1.00 90.69 132 ILE A N 1
ATOM 1096 C CA . ILE A 1 132 ? -6.914 -7.750 14.672 1.00 90.69 132 ILE A CA 1
ATOM 1097 C C . ILE A 1 132 ? -7.497 -6.981 15.860 1.00 90.69 132 ILE A C 1
ATOM 1099 O O . ILE A 1 132 ? -7.519 -5.746 15.867 1.00 90.69 132 ILE A O 1
ATOM 1103 N N . LYS A 1 133 ? -7.986 -7.738 16.848 1.00 73.56 133 LYS A N 1
ATOM 1104 C CA . LYS A 1 133 ? -8.490 -7.221 18.126 1.00 73.56 133 LYS A CA 1
ATOM 1105 C C . LYS A 1 133 ? -7.366 -6.730 19.030 1.00 73.56 133 LYS A C 1
ATOM 1107 O O . LYS A 1 133 ? -6.313 -7.401 19.071 1.00 73.56 133 LYS A O 1
#

Radius of gyration: 20.84 Å; chains: 1; bounding box: 63×71×43 Å